Protein AF-X0TBN0-F1 (afdb_monomer_lite)

Foldseek 3Di:
DCVVVVVVCCVVQDDPDRPVLVVVLVVLVVVLVQLPDPPNPVVVVVCVVVVHDPVVVCVVSVVVSVVSNVVSVVSSVVVVVD

InterPro domains:
  IPR007294 Protein of unknown function DUF401 [PF04165] (1-77)
  IPR007294 Protein of unknown function DUF401 [PTHR39556] (1-78)

Organism: NCBI:txid412755

Radius of gyration: 15.87 Å; chains: 1; bounding box: 31×16×47 Å

Structure (mmCIF, N/CA/C/O backbone):
data_AF-X0TBN0-F1
#
_entry.id   AF-X0TBN0-F1
#
loop_
_atom_site.group_PDB
_atom_site.id
_atom_site.type_symbol
_atom_site.label_atom_id
_atom_site.label_alt_id
_atom_site.label_comp_id
_atom_site.label_asym_id
_atom_site.label_entity_id
_atom_site.label_seq_id
_atom_site.pdbx_PDB_ins_code
_atom_site.Cartn_x
_atom_site.Cartn_y
_atom_site.Cartn_z
_atom_site.occupancy
_atom_site.B_iso_or_equiv
_atom_site.auth_seq_id
_atom_site.auth_comp_id
_atom_site.auth_asym_id
_atom_site.auth_atom_id
_atom_site.pdbx_PDB_model_num
ATOM 1 N N . TYR A 1 1 ? 9.504 3.985 1.343 1.00 80.25 1 TYR A N 1
ATOM 2 C CA . TYR A 1 1 ? 9.981 2.991 0.360 1.00 80.25 1 TYR A CA 1
ATOM 3 C C . TYR A 1 1 ? 10.465 3.650 -0.923 1.00 80.25 1 TYR A C 1
ATOM 5 O O . TYR A 1 1 ? 11.613 3.417 -1.259 1.00 80.25 1 TYR A O 1
ATOM 13 N N . VAL A 1 2 ? 9.670 4.525 -1.567 1.00 84.38 2 VAL A N 1
ATOM 14 C CA . VAL A 1 2 ? 9.984 5.142 -2.874 1.00 84.38 2 VAL A CA 1
ATOM 15 C C . VAL A 1 2 ? 11.425 5.655 -2.980 1.00 84.38 2 VAL A C 1
ATOM 17 O O . VAL A 1 2 ? 12.156 5.241 -3.870 1.00 84.38 2 VAL A O 1
ATOM 20 N N . GLY A 1 3 ? 11.870 6.484 -2.029 1.00 82.94 3 GLY A N 1
ATOM 21 C CA . GLY A 1 3 ? 13.212 7.080 -2.069 1.00 82.94 3 GLY A CA 1
ATOM 22 C C . GLY A 1 3 ? 14.383 6.094 -1.961 1.00 82.94 3 GLY A C 1
ATOM 23 O O . GLY A 1 3 ? 15.491 6.445 -2.339 1.00 82.94 3 GLY A O 1
ATOM 24 N N . ILE A 1 4 ? 14.152 4.870 -1.476 1.00 84.44 4 ILE A N 1
ATOM 25 C CA . ILE A 1 4 ? 15.195 3.844 -1.308 1.00 84.44 4 ILE A CA 1
ATOM 26 C C . ILE A 1 4 ? 15.073 2.777 -2.405 1.00 84.44 4 ILE A C 1
ATOM 28 O O . ILE A 1 4 ? 16.073 2.343 -2.968 1.00 84.44 4 ILE A O 1
ATOM 32 N N . SER A 1 5 ? 13.847 2.365 -2.744 1.00 84.19 5 SER A N 1
ATOM 33 C CA . SER A 1 5 ? 13.603 1.283 -3.699 1.00 84.19 5 SER A CA 1
ATOM 34 C C . SER A 1 5 ? 13.743 1.723 -5.155 1.00 84.19 5 SER A C 1
ATOM 36 O O . SER A 1 5 ? 14.222 0.944 -5.968 1.00 84.19 5 SER A O 1
ATOM 38 N N . PHE A 1 6 ? 13.357 2.952 -5.511 1.00 82.38 6 PHE A N 1
ATOM 39 C CA . PHE A 1 6 ? 13.391 3.395 -6.910 1.00 82.38 6 PHE A CA 1
ATOM 40 C C . PHE A 1 6 ? 14.813 3.544 -7.454 1.00 82.38 6 PHE A C 1
ATOM 42 O O . PHE A 1 6 ? 15.058 3.005 -8.529 1.00 82.38 6 PHE A O 1
ATOM 49 N N . PRO A 1 7 ? 15.775 4.157 -6.731 1.00 83.12 7 PRO A N 1
ATOM 50 C CA . PRO A 1 7 ? 17.168 4.185 -7.176 1.00 83.12 7 PRO A CA 1
ATOM 51 C C . PRO A 1 7 ? 17.758 2.787 -7.392 1.00 83.12 7 PRO A C 1
ATOM 53 O O . PRO A 1 7 ? 18.526 2.582 -8.327 1.00 83.12 7 PRO A O 1
ATOM 56 N N . LEU A 1 8 ? 17.359 1.814 -6.564 1.00 83.06 8 LEU A N 1
ATOM 57 C CA . LEU A 1 8 ? 17.788 0.420 -6.683 1.00 83.06 8 LEU A CA 1
ATOM 58 C C . LEU A 1 8 ? 17.148 -0.299 -7.882 1.00 83.06 8 LEU A C 1
ATOM 60 O O . LEU A 1 8 ? 17.764 -1.181 -8.470 1.00 83.06 8 LEU A O 1
ATOM 64 N N . LEU A 1 9 ? 15.919 0.070 -8.243 1.00 81.62 9 LEU A N 1
ATOM 65 C CA . LEU A 1 9 ? 15.171 -0.524 -9.353 1.00 81.62 9 LEU A CA 1
ATOM 66 C C . LEU A 1 9 ? 15.489 0.122 -10.709 1.00 81.62 9 LEU A C 1
ATOM 68 O O . LEU A 1 9 ? 15.200 -0.487 -11.735 1.00 81.62 9 LEU A O 1
ATOM 72 N N . LEU A 1 10 ? 16.105 1.311 -10.746 1.00 79.56 10 LEU A N 1
ATOM 73 C CA . LEU A 1 10 ? 16.490 2.009 -11.985 1.00 79.56 10 LEU A CA 1
ATOM 74 C C . LEU A 1 10 ? 17.255 1.1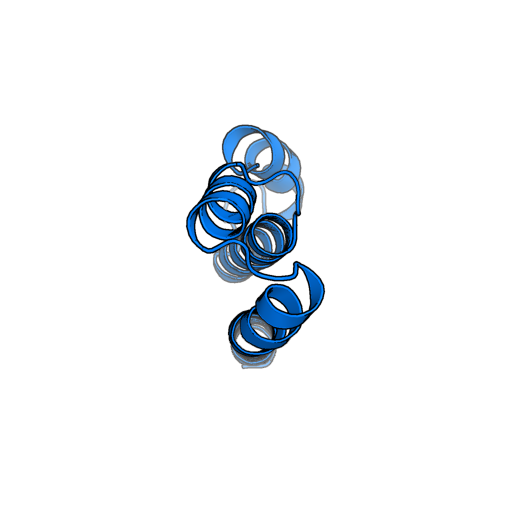32 -13.001 1.00 79.56 10 LEU A C 1
ATOM 76 O O . LEU A 1 10 ? 16.906 1.187 -14.180 1.00 79.56 10 LEU A O 1
ATOM 80 N N . PRO A 1 11 ? 18.238 0.293 -12.608 1.00 78.19 11 PRO A N 1
ATOM 81 C CA . PRO A 1 11 ? 18.932 -0.592 -13.547 1.00 78.19 11 PRO A CA 1
ATOM 82 C C . PRO A 1 11 ? 18.015 -1.652 -14.174 1.00 78.19 11 PRO A C 1
ATOM 84 O O . PRO A 1 11 ? 18.244 -2.075 -15.301 1.00 78.19 11 PRO A O 1
ATOM 87 N N . ILE A 1 12 ? 16.976 -2.077 -13.448 1.00 74.81 12 ILE A N 1
ATOM 88 C CA . ILE A 1 12 ? 16.014 -3.105 -13.874 1.00 74.81 12 ILE A CA 1
ATOM 89 C C . ILE A 1 12 ? 14.902 -2.491 -14.736 1.00 74.81 12 ILE A C 1
ATOM 91 O O . ILE A 1 12 ? 14.380 -3.143 -15.633 1.00 74.81 12 ILE A O 1
ATOM 95 N N . LEU A 1 13 ? 14.550 -1.230 -14.475 1.00 72.19 13 LEU A N 1
ATOM 96 C CA . LEU A 1 13 ? 13.488 -0.493 -15.165 1.00 72.19 13 LEU A CA 1
ATOM 97 C C . LEU A 1 13 ? 13.886 0.000 -16.565 1.00 72.19 13 LEU A C 1
ATOM 99 O O . LEU A 1 13 ? 13.010 0.386 -17.333 1.00 72.19 13 LEU A O 1
ATOM 103 N N . GLY A 1 14 ? 15.178 -0.035 -16.900 1.00 66.19 14 GLY A N 1
ATOM 104 C CA . GLY A 1 14 ? 15.718 0.382 -18.192 1.00 66.19 14 GLY A CA 1
ATOM 105 C C . GLY A 1 14 ? 16.604 1.616 -18.056 1.00 66.19 14 GLY A C 1
ATOM 106 O O . GLY A 1 14 ? 16.130 2.728 -17.818 1.00 66.19 14 GLY A O 1
ATOM 107 N N . SER A 1 15 ? 17.912 1.437 -18.242 1.00 57.19 15 SER A N 1
ATOM 108 C CA . SER A 1 15 ? 18.887 2.529 -18.257 1.00 57.19 15 SER A CA 1
ATOM 109 C C . SER A 1 15 ? 18.752 3.353 -19.548 1.00 57.19 15 SER A C 1
ATOM 111 O O . SER A 1 15 ? 19.444 3.092 -20.529 1.00 57.19 15 SER A O 1
ATOM 113 N N . GLY A 1 16 ? 17.830 4.321 -19.570 1.00 63.31 16 GLY A N 1
ATOM 114 C CA . GLY A 1 16 ? 17.692 5.322 -20.643 1.00 63.31 16 GLY A CA 1
ATOM 115 C C . GLY A 1 16 ? 16.271 5.499 -21.188 1.00 63.31 16 GLY A C 1
ATOM 116 O O . GLY A 1 16 ? 15.900 6.615 -21.527 1.00 63.31 16 GLY A O 1
ATOM 117 N N . ASN A 1 17 ? 15.462 4.436 -21.203 1.00 65.62 17 ASN A N 1
ATOM 118 C CA . ASN A 1 17 ? 14.026 4.482 -21.508 1.00 65.62 17 ASN A CA 1
ATOM 119 C C . ASN A 1 17 ? 13.289 3.666 -20.441 1.00 65.62 17 ASN A C 1
ATOM 121 O O . ASN A 1 17 ? 13.112 2.461 -20.627 1.00 65.62 17 ASN A O 1
ATOM 125 N N . PRO A 1 18 ? 12.952 4.275 -19.290 1.00 67.19 18 PRO A N 1
ATOM 126 C CA . PRO A 1 18 ? 12.282 3.558 -18.223 1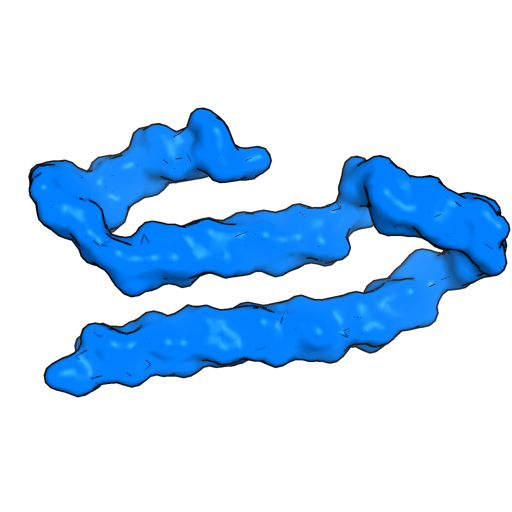.00 67.19 18 PRO A CA 1
ATOM 127 C C . PRO A 1 18 ? 10.915 3.088 -18.708 1.00 67.19 18 PRO A C 1
ATOM 129 O O . PRO A 1 18 ? 10.094 3.882 -19.169 1.00 67.19 18 PRO A O 1
ATOM 132 N N . ASP A 1 19 ? 10.679 1.789 -18.592 1.00 76.00 19 ASP A N 1
ATOM 133 C CA . ASP A 1 19 ? 9.422 1.184 -18.994 1.00 76.00 19 ASP A CA 1
ATOM 134 C C . ASP A 1 19 ? 8.337 1.600 -17.988 1.00 76.00 19 ASP A C 1
ATOM 136 O O . ASP A 1 19 ? 8.273 1.104 -16.856 1.00 76.00 19 ASP A O 1
ATOM 140 N N . MET A 1 20 ? 7.527 2.595 -18.370 1.00 77.81 20 MET A N 1
ATOM 141 C CA . MET A 1 20 ? 6.574 3.280 -17.484 1.00 77.81 20 MET A CA 1
ATOM 142 C C . MET A 1 20 ? 5.629 2.291 -16.782 1.00 77.81 20 MET A C 1
ATOM 144 O O . MET A 1 20 ? 5.213 2.518 -15.646 1.00 77.81 20 MET A O 1
ATOM 148 N N . VAL A 1 21 ? 5.338 1.161 -17.435 1.00 80.12 21 VAL A N 1
ATOM 149 C CA . VAL A 1 21 ? 4.502 0.072 -16.914 1.00 80.12 21 VAL A CA 1
ATOM 150 C C . VAL A 1 21 ? 5.163 -0.627 -15.736 1.00 80.12 21 VAL A C 1
ATOM 152 O O . VAL A 1 21 ? 4.524 -0.835 -14.704 1.00 80.12 21 VAL A O 1
ATOM 155 N N . LEU A 1 22 ? 6.453 -0.963 -15.853 1.00 78.62 22 LEU A N 1
ATOM 156 C CA . LEU A 1 22 ? 7.193 -1.578 -14.756 1.00 78.62 22 LEU A CA 1
ATOM 157 C C . LEU A 1 22 ? 7.382 -0.596 -13.599 1.00 78.62 22 LEU A C 1
ATOM 159 O O . LEU A 1 22 ? 7.295 -1.013 -12.446 1.00 78.62 22 LEU A O 1
ATOM 163 N N . VAL A 1 23 ? 7.579 0.696 -13.884 1.00 83.31 23 VAL A N 1
ATOM 164 C CA . VAL A 1 23 ? 7.654 1.736 -12.843 1.00 83.31 23 VAL A CA 1
ATOM 165 C C . VAL A 1 23 ? 6.338 1.795 -12.068 1.00 83.31 23 VAL A C 1
ATOM 167 O O . VAL A 1 23 ? 6.338 1.763 -10.836 1.00 83.31 23 VAL A O 1
ATOM 170 N N . MET A 1 24 ? 5.208 1.839 -12.780 1.00 85.00 24 MET A N 1
ATOM 171 C CA . MET A 1 24 ? 3.884 1.886 -12.164 1.00 85.00 24 MET A CA 1
ATOM 172 C C . MET A 1 24 ? 3.602 0.615 -11.352 1.00 85.00 24 MET A C 1
ATOM 174 O O . MET A 1 24 ? 3.123 0.696 -10.223 1.00 85.00 24 MET A O 1
ATOM 178 N N . PHE A 1 25 ? 3.958 -0.560 -11.872 1.00 84.38 25 PHE A N 1
ATOM 179 C CA . PHE A 1 25 ? 3.791 -1.828 -11.161 1.00 84.38 25 PHE A CA 1
ATOM 180 C C . PHE A 1 25 ? 4.673 -1.924 -9.905 1.00 84.38 25 PHE A C 1
ATOM 182 O O . PHE A 1 25 ? 4.208 -2.332 -8.837 1.00 84.38 25 PHE A O 1
ATOM 189 N N . ALA A 1 26 ? 5.935 -1.497 -9.991 1.00 86.00 26 ALA A N 1
ATOM 190 C CA . ALA A 1 26 ? 6.840 -1.430 -8.846 1.00 86.00 26 ALA A CA 1
ATOM 191 C C . ALA A 1 26 ? 6.336 -0.447 -7.774 1.00 86.00 26 ALA A C 1
ATOM 193 O O . ALA A 1 26 ? 6.433 -0.722 -6.578 1.00 86.00 26 ALA A O 1
ATOM 194 N N . TYR A 1 27 ? 5.738 0.672 -8.192 1.00 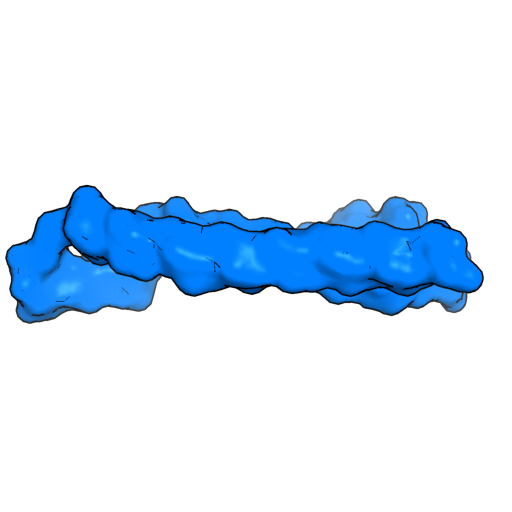86.94 27 TYR A N 1
ATOM 195 C CA . TYR A 1 27 ? 5.081 1.607 -7.282 1.00 86.94 27 TYR A CA 1
ATOM 196 C C . TYR A 1 27 ? 3.890 0.954 -6.572 1.00 86.94 27 TYR A C 1
ATOM 198 O O . TYR A 1 27 ? 3.833 0.928 -5.344 1.00 86.94 27 TYR A O 1
ATOM 206 N N . VAL A 1 28 ? 2.949 0.380 -7.328 1.00 88.69 28 VAL A N 1
ATOM 207 C CA . VAL A 1 28 ? 1.723 -0.185 -6.748 1.00 88.69 28 VAL A CA 1
ATOM 208 C C . VAL A 1 28 ? 2.028 -1.366 -5.826 1.00 88.69 28 VAL A C 1
ATOM 210 O O . VAL A 1 28 ? 1.458 -1.449 -4.740 1.00 88.69 28 VAL A O 1
ATOM 213 N N . SER A 1 29 ? 2.963 -2.242 -6.196 1.00 87.25 29 SER A N 1
ATOM 214 C CA . SER A 1 29 ? 3.364 -3.370 -5.343 1.00 87.25 29 SER A CA 1
ATOM 215 C C . SER A 1 29 ? 3.973 -2.912 -4.010 1.00 87.25 29 SER A C 1
ATOM 217 O O . SER A 1 29 ? 3.615 -3.439 -2.956 1.00 87.25 29 SER A O 1
ATOM 219 N N . GLY A 1 30 ? 4.820 -1.879 -4.021 1.00 87.00 30 GLY A N 1
ATOM 220 C CA . GLY A 1 30 ? 5.351 -1.283 -2.795 1.00 87.00 30 GLY A CA 1
ATOM 221 C C . GLY A 1 30 ? 4.288 -0.560 -1.958 1.00 87.00 30 GLY A C 1
ATOM 222 O O . GLY A 1 30 ? 4.307 -0.646 -0.730 1.00 87.00 30 GLY A O 1
ATOM 223 N N . PHE A 1 31 ? 3.326 0.105 -2.603 1.00 86.75 31 PHE A N 1
ATOM 224 C CA . PHE A 1 31 ? 2.209 0.768 -1.926 1.00 86.75 31 PHE A CA 1
ATOM 225 C C . PHE A 1 31 ? 1.284 -0.233 -1.217 1.00 86.75 31 PHE A C 1
ATOM 227 O O . PHE A 1 31 ? 0.943 -0.045 -0.050 1.00 86.75 31 PHE A O 1
ATOM 234 N N . VAL A 1 32 ? 0.956 -1.342 -1.886 1.00 88.44 32 VAL A N 1
ATOM 235 C CA . VAL A 1 32 ? 0.199 -2.463 -1.311 1.00 88.44 32 VAL A CA 1
ATOM 236 C C . VAL A 1 32 ? 0.911 -3.041 -0.084 1.00 88.44 32 VAL A C 1
ATOM 238 O O . VAL A 1 32 ? 0.279 -3.247 0.952 1.00 88.44 32 VAL A O 1
ATOM 241 N N . GLY A 1 33 ? 2.233 -3.230 -0.155 1.00 85.69 33 GLY A N 1
ATOM 242 C CA . GLY A 1 33 ? 3.027 -3.719 0.977 1.00 85.69 33 GLY A CA 1
ATOM 243 C C . GLY A 1 33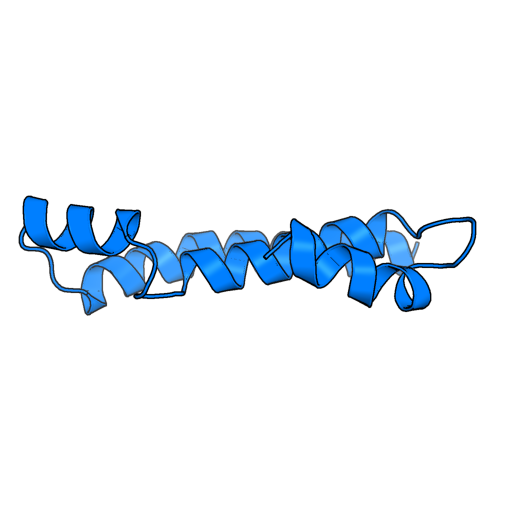 ? 3.034 -2.778 2.189 1.00 85.69 33 GLY A C 1
ATOM 244 O O . GLY A 1 33 ? 3.105 -3.237 3.325 1.00 85.69 33 GLY A O 1
ATOM 245 N N . ILE A 1 34 ? 2.920 -1.466 1.972 1.00 85.56 34 ILE A N 1
ATOM 246 C CA . ILE A 1 34 ? 2.862 -0.475 3.055 1.00 85.56 34 ILE A CA 1
ATOM 247 C C . ILE A 1 3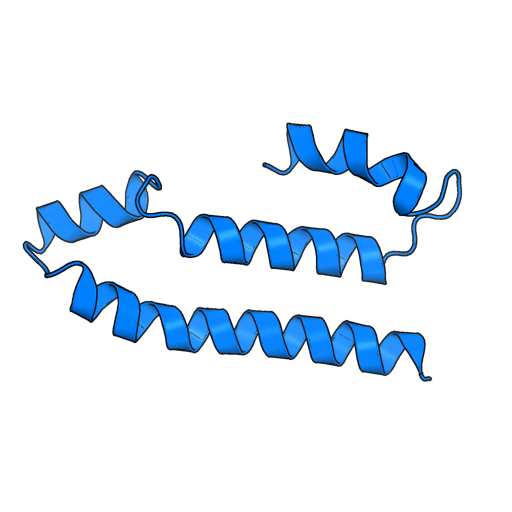4 ? 1.491 -0.432 3.717 1.00 85.56 34 ILE A C 1
ATOM 249 O O . ILE A 1 34 ? 1.422 -0.337 4.940 1.00 85.56 34 ILE A O 1
ATOM 253 N N . LEU A 1 35 ? 0.417 -0.533 2.933 1.00 83.56 35 LEU A N 1
ATOM 254 C CA . LEU A 1 35 ? -0.945 -0.604 3.466 1.00 83.56 35 LEU A CA 1
ATOM 255 C C . LEU A 1 35 ? -1.137 -1.844 4.349 1.00 83.56 35 LEU A C 1
ATOM 257 O O . LEU A 1 35 ? -1.752 -1.758 5.406 1.00 83.56 35 LEU A O 1
ATOM 261 N N . LEU A 1 36 ? -0.559 -2.977 3.943 1.00 82.56 36 LEU A N 1
ATOM 262 C CA . LEU A 1 36 ? -0.565 -4.234 4.697 1.00 82.56 36 LEU A CA 1
ATOM 263 C C . LEU A 1 36 ? 0.488 -4.292 5.812 1.00 82.56 36 LEU A C 1
ATOM 265 O O . LEU A 1 36 ? 0.656 -5.341 6.423 1.00 82.56 36 LEU A O 1
ATOM 269 N N . SER A 1 37 ? 1.244 -3.226 6.070 1.00 82.12 37 SER A N 1
ATOM 270 C CA . SER A 1 37 ? 2.234 -3.238 7.143 1.00 82.12 37 SER A CA 1
ATOM 271 C C . SER A 1 37 ? 1.601 -2.762 8.455 1.00 82.12 37 SER A C 1
ATOM 273 O O . SER A 1 37 ? 1.191 -1.602 8.547 1.00 82.12 37 SER A O 1
ATOM 275 N N . PRO A 1 38 ? 1.564 -3.588 9.521 1.00 68.81 38 PRO A N 1
ATOM 276 C CA . PRO A 1 38 ? 1.047 -3.171 10.827 1.00 68.81 38 PRO A CA 1
ATOM 277 C C . PRO A 1 38 ? 1.933 -2.107 11.498 1.00 68.81 38 PRO A C 1
ATOM 279 O O . PRO A 1 38 ? 1.506 -1.465 12.452 1.00 68.81 38 PRO A O 1
ATOM 282 N N . ALA A 1 39 ? 3.149 -1.889 10.983 1.00 75.62 39 ALA A N 1
ATOM 283 C CA . ALA A 1 39 ? 4.056 -0.841 11.438 1.00 75.62 39 ALA A CA 1
ATOM 284 C C . ALA A 1 39 ? 3.683 0.557 10.910 1.00 75.62 39 ALA A C 1
ATOM 286 O O . ALA A 1 39 ? 4.344 1.541 11.248 1.00 75.62 39 ALA A O 1
ATOM 287 N N . HIS A 1 40 ? 2.647 0.682 10.074 1.00 79.44 40 HIS A N 1
ATOM 288 C CA . HIS A 1 40 ? 2.192 1.989 9.631 1.00 79.44 40 HIS A CA 1
ATOM 289 C C . HIS A 1 40 ? 1.470 2.712 10.769 1.00 79.44 40 HIS A C 1
ATOM 291 O O . HIS A 1 40 ? 0.356 2.351 11.147 1.00 79.44 40 HIS A O 1
ATOM 297 N N . LEU A 1 41 ? 2.084 3.786 11.272 1.00 79.31 41 LEU A N 1
ATOM 298 C CA . LEU A 1 41 ? 1.587 4.533 12.434 1.00 79.31 41 LEU A CA 1
ATOM 299 C C . LEU A 1 41 ? 0.109 4.943 12.298 1.00 79.31 41 LEU A C 1
ATOM 301 O O . LEU A 1 41 ? -0.654 4.853 13.251 1.00 79.31 41 LEU A O 1
ATOM 305 N N . CYS A 1 42 ? -0.304 5.342 11.092 1.00 82.94 42 CYS A N 1
ATOM 306 C CA . CYS A 1 42 ? -1.682 5.704 10.763 1.00 82.94 42 CYS A CA 1
ATOM 307 C C . CYS A 1 42 ? -2.688 4.571 11.024 1.00 82.94 42 CYS A C 1
ATOM 309 O O . CYS A 1 42 ? -3.771 4.831 11.545 1.00 82.94 42 CYS A O 1
ATOM 311 N N . LEU A 1 43 ? -2.338 3.321 10.700 1.00 83.12 43 LEU A N 1
ATOM 312 C CA . LEU A 1 43 ? -3.213 2.172 10.932 1.00 83.12 43 LEU A CA 1
ATOM 313 C C . LEU A 1 43 ? -3.313 1.879 12.432 1.00 83.12 43 LEU A C 1
ATOM 315 O O . LEU A 1 43 ? -4.411 1.731 12.962 1.00 83.12 43 LEU A O 1
ATOM 319 N N . PHE A 1 44 ? -2.169 1.871 13.121 1.00 84.25 44 PHE A N 1
ATOM 320 C CA . PHE A 1 44 ? -2.104 1.609 14.557 1.00 84.25 44 PHE A CA 1
ATOM 321 C C . PHE A 1 44 ? -2.863 2.658 15.381 1.00 84.25 44 PHE A C 1
ATOM 323 O O . PHE A 1 44 ? -3.641 2.302 16.259 1.00 84.25 44 PHE A O 1
ATOM 330 N N . LEU A 1 45 ? -2.712 3.945 15.054 1.00 86.00 45 LEU A N 1
ATOM 331 C CA . LEU A 1 45 ? -3.409 5.026 15.753 1.00 86.00 45 LEU A CA 1
ATOM 332 C C . LEU A 1 45 ? -4.928 4.964 15.543 1.00 86.00 45 LEU A C 1
ATOM 334 O O . LEU A 1 45 ? -5.690 5.257 16.457 1.00 86.00 45 LEU A O 1
ATOM 338 N N . THR A 1 46 ? -5.377 4.553 14.355 1.00 85.31 46 THR A N 1
ATOM 339 C CA . THR A 1 46 ? -6.810 4.379 14.070 1.00 85.31 46 THR A CA 1
ATOM 340 C C . THR A 1 46 ? -7.391 3.219 14.880 1.00 85.31 46 THR A C 1
ATOM 342 O O . THR A 1 46 ? -8.478 3.340 15.440 1.00 85.31 46 THR A O 1
ATOM 345 N N . LEU A 1 47 ? -6.654 2.110 14.987 1.00 86.69 47 LEU A N 1
ATOM 346 C CA . LEU A 1 47 ? -7.043 0.965 15.814 1.00 86.69 47 LEU A CA 1
ATOM 347 C C . LEU A 1 47 ? -7.138 1.341 17.294 1.00 86.69 47 LEU A C 1
ATOM 349 O O . LEU A 1 47 ? -8.113 0.969 17.940 1.00 86.69 47 LEU A O 1
ATOM 353 N N . ASP A 1 48 ? -6.170 2.106 17.802 1.00 86.25 48 ASP A N 1
ATOM 354 C CA . ASP A 1 48 ? -6.148 2.565 19.193 1.00 86.25 48 ASP A CA 1
ATOM 355 C C . ASP A 1 48 ? -7.281 3.567 19.485 1.00 86.25 48 ASP A C 1
ATOM 357 O O . ASP A 1 48 ? -7.990 3.436 20.483 1.00 86.25 48 ASP A O 1
ATOM 361 N N . TYR A 1 49 ? -7.539 4.504 18.563 1.00 89.81 49 TYR A N 1
ATOM 362 C CA . TYR A 1 49 ? -8.617 5.491 18.690 1.00 89.81 49 TYR A CA 1
ATOM 363 C C . TYR A 1 49 ? -10.013 4.850 18.697 1.00 89.81 49 TYR A C 1
ATOM 365 O O . TYR A 1 49 ? -10.851 5.196 19.528 1.00 89.81 49 TYR A O 1
ATOM 373 N N . PHE A 1 50 ? -10.270 3.901 17.793 1.00 88.44 50 PHE A N 1
ATOM 374 C CA . PHE A 1 50 ? -11.568 3.223 17.693 1.00 88.44 50 PHE A CA 1
ATOM 375 C C . PHE A 1 50 ? -11.679 1.968 18.570 1.00 88.44 50 PHE A C 1
ATOM 377 O O . PHE A 1 50 ? -12.741 1.348 18.594 1.00 88.44 50 PHE A O 1
ATOM 384 N N . LYS A 1 51 ? -10.605 1.582 19.277 1.00 86.06 51 LYS A N 1
ATOM 385 C CA . LYS A 1 51 ? -10.476 0.299 19.992 1.00 86.06 51 LYS A CA 1
ATOM 386 C C . LYS A 1 51 ? -10.934 -0.897 19.150 1.00 86.06 51 LYS A C 1
ATOM 388 O O . LYS A 1 51 ? -11.641 -1.779 19.632 1.00 86.06 51 LYS A O 1
ATOM 393 N N . ALA A 1 52 ? -10.559 -0.888 17.876 1.00 85.19 52 ALA A N 1
ATOM 394 C CA . ALA A 1 52 ? -10.958 -1.903 16.914 1.00 85.19 52 ALA A CA 1
ATOM 395 C C . ALA A 1 52 ? -9.941 -3.051 16.865 1.00 85.19 52 ALA A C 1
ATOM 397 O O . ALA A 1 52 ? -8.736 -2.845 17.015 1.00 85.19 52 ALA A O 1
ATOM 398 N N . ASP A 1 53 ? -10.424 -4.263 16.597 1.00 86.12 53 ASP A N 1
ATOM 399 C CA . ASP A 1 53 ? -9.567 -5.429 16.423 1.00 86.12 53 ASP A CA 1
ATOM 400 C C . ASP A 1 53 ? -8.799 -5.376 15.095 1.00 86.12 53 ASP A C 1
ATOM 402 O O . ASP A 1 53 ? -9.367 -5.215 14.009 1.00 86.12 53 ASP A O 1
ATOM 406 N N . LEU A 1 54 ? -7.487 -5.620 15.175 1.00 82.19 54 LEU A N 1
ATOM 407 C CA . LEU A 1 54 ? -6.578 -5.708 14.025 1.00 82.19 54 LEU A CA 1
ATOM 408 C C . LEU A 1 54 ? -7.104 -6.646 12.932 1.00 82.19 54 LEU A C 1
ATOM 410 O O . LEU A 1 54 ? -6.981 -6.350 11.745 1.00 82.19 54 LEU A O 1
ATOM 414 N N . ARG A 1 55 ? -7.700 -7.778 13.326 1.00 85.06 55 ARG A N 1
ATOM 415 C CA . ARG A 1 55 ? -8.221 -8.783 12.391 1.00 85.06 55 ARG A CA 1
ATOM 416 C C . ARG A 1 55 ? -9.367 -8.254 11.543 1.00 85.06 55 ARG A C 1
ATOM 418 O O . ARG A 1 55 ? -9.423 -8.571 10.357 1.00 85.06 55 ARG A O 1
ATOM 425 N N . ASP A 1 56 ? -10.270 -7.476 12.124 1.00 85.75 56 ASP A N 1
ATOM 426 C CA . ASP A 1 56 ? -11.450 -7.004 11.406 1.00 85.75 56 ASP A CA 1
ATOM 427 C C . ASP A 1 56 ? -11.101 -5.845 10.479 1.00 85.75 56 ASP A C 1
ATOM 429 O O . ASP A 1 56 ? -11.529 -5.836 9.325 1.00 85.75 56 ASP A O 1
ATOM 433 N N . VAL A 1 57 ? -10.197 -4.959 10.903 1.00 86.56 57 VAL A N 1
ATOM 434 C CA . VAL A 1 57 ? -9.637 -3.936 10.012 1.00 86.56 57 VAL A CA 1
ATOM 435 C C . VAL A 1 57 ? -8.858 -4.573 8.860 1.00 86.56 57 VAL A C 1
ATOM 437 O O . VAL A 1 57 ? -9.035 -4.161 7.717 1.00 86.56 57 VAL A O 1
ATOM 440 N N . TYR A 1 58 ? -8.070 -5.627 9.103 1.00 86.75 58 TYR A N 1
ATOM 441 C CA . TYR A 1 58 ? -7.385 -6.347 8.022 1.00 86.75 58 TYR A CA 1
ATOM 442 C C . TYR A 1 58 ? -8.344 -7.024 7.045 1.00 86.75 58 TYR A C 1
ATOM 444 O O . TYR A 1 58 ? -8.091 -6.989 5.845 1.00 86.75 58 TYR A O 1
ATOM 452 N N . LYS A 1 59 ? -9.450 -7.614 7.514 1.00 86.94 59 LYS A N 1
ATOM 453 C CA . LYS A 1 59 ? -10.477 -8.178 6.618 1.00 86.94 59 LYS A CA 1
ATOM 454 C C . LYS A 1 59 ? -11.111 -7.110 5.735 1.00 86.94 59 LYS A C 1
ATOM 456 O O . LYS A 1 59 ? -11.406 -7.380 4.577 1.00 86.94 59 LYS A O 1
ATOM 461 N N . ILE A 1 60 ? -11.319 -5.909 6.269 1.00 87.31 60 ILE A N 1
ATOM 462 C CA . ILE A 1 60 ? -11.848 -4.789 5.488 1.00 87.31 60 ILE A CA 1
ATOM 463 C C . ILE A 1 60 ? -10.787 -4.292 4.503 1.00 87.31 60 ILE A C 1
ATOM 465 O O . ILE A 1 60 ? -11.118 -4.003 3.361 1.00 87.31 60 ILE A O 1
ATOM 469 N N . LEU A 1 61 ? -9.519 -4.234 4.917 1.00 86.44 61 LEU A N 1
ATOM 470 C CA . LEU A 1 61 ? -8.413 -3.694 4.127 1.00 86.44 61 LEU A CA 1
ATOM 471 C C . LEU A 1 61 ? -7.932 -4.644 3.020 1.00 86.44 61 LEU A C 1
ATOM 473 O O . LEU A 1 61 ? -7.516 -4.182 1.960 1.00 86.44 61 LEU A O 1
ATOM 477 N N . ILE A 1 62 ? -8.018 -5.963 3.221 1.00 87.94 62 ILE A N 1
ATOM 478 C CA . ILE A 1 62 ? -7.571 -6.956 2.233 1.00 87.94 62 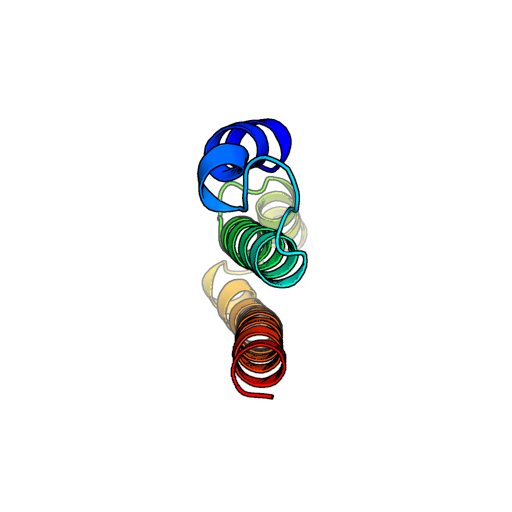ILE A CA 1
ATOM 479 C C . ILE A 1 62 ? -8.351 -6.828 0.920 1.00 87.94 62 ILE A C 1
ATOM 481 O O . ILE A 1 62 ? -7.786 -7.039 -0.147 1.00 87.94 62 ILE A O 1
ATOM 485 N N . TRP A 1 63 ? -9.629 -6.443 0.987 1.00 87.81 63 TRP A N 1
ATOM 486 C CA . TRP A 1 63 ? -10.511 -6.321 -0.173 1.00 87.81 63 TRP A CA 1
ATOM 487 C C . TRP A 1 63 ? -10.072 -5.198 -1.132 1.00 87.81 63 TRP A C 1
ATOM 489 O O . TRP A 1 63 ? -9.745 -5.500 -2.280 1.00 87.81 63 TRP A O 1
ATOM 499 N N . PRO A 1 64 ? -9.963 -3.922 -0.704 1.00 88.62 64 PRO A N 1
ATOM 500 C CA . PRO A 1 64 ? -9.454 -2.850 -1.554 1.00 88.62 64 PRO A CA 1
ATOM 501 C C . PRO A 1 64 ? -7.993 -3.070 -1.960 1.00 88.62 64 PRO A C 1
ATOM 503 O O . PRO A 1 64 ? -7.632 -2.774 -3.096 1.00 88.62 64 PRO A O 1
ATOM 506 N N . VAL A 1 65 ? -7.158 -3.641 -1.085 1.00 89.81 65 VAL A N 1
ATOM 507 C CA . VAL A 1 65 ? -5.765 -3.958 -1.431 1.00 89.81 65 VAL A CA 1
ATOM 508 C C . VAL A 1 65 ? -5.687 -4.998 -2.553 1.00 89.81 65 VAL A C 1
ATOM 510 O O . VAL A 1 65 ? -4.927 -4.813 -3.505 1.00 89.81 65 VAL A O 1
ATOM 513 N N . ALA A 1 66 ? -6.499 -6.055 -2.488 1.00 89.94 66 ALA A N 1
ATOM 514 C CA . ALA A 1 66 ? -6.578 -7.061 -3.540 1.00 89.94 66 ALA A CA 1
ATOM 515 C C . ALA A 1 66 ? -7.067 -6.453 -4.861 1.00 89.94 66 ALA A C 1
ATOM 517 O O . ALA A 1 66 ? -6.478 -6.728 -5.903 1.00 89.94 66 ALA A O 1
ATOM 518 N N . VAL A 1 67 ? -8.080 -5.579 -4.829 1.00 91.19 67 VAL A N 1
ATOM 519 C CA . VAL A 1 67 ? -8.580 -4.885 -6.029 1.00 91.19 67 VAL A CA 1
ATOM 520 C C . VAL A 1 67 ? -7.481 -4.047 -6.686 1.00 91.19 67 VAL A C 1
ATOM 522 O O . VAL A 1 67 ? -7.285 -4.143 -7.895 1.00 91.19 67 VAL A O 1
ATOM 525 N N . ILE A 1 68 ? -6.723 -3.271 -5.905 1.00 89.94 68 ILE A N 1
ATOM 526 C CA . ILE A 1 68 ? -5.620 -2.445 -6.420 1.00 89.94 68 ILE A CA 1
ATOM 527 C C . ILE A 1 68 ? -4.519 -3.322 -7.030 1.00 89.94 68 ILE A C 1
ATOM 529 O O . ILE A 1 68 ? -4.013 -3.021 -8.112 1.00 89.94 68 ILE A O 1
ATOM 533 N N . PHE A 1 69 ? -4.160 -4.419 -6.360 1.00 88.31 69 PHE A N 1
ATOM 534 C CA . PHE A 1 69 ? -3.122 -5.326 -6.841 1.00 88.31 69 PHE A CA 1
ATOM 535 C C . PHE A 1 69 ? -3.535 -6.035 -8.138 1.00 88.31 69 PHE A C 1
ATOM 537 O O . PHE A 1 69 ? -2.757 -6.082 -9.090 1.00 88.31 69 PHE A O 1
ATOM 544 N N . VAL A 1 70 ? -4.778 -6.523 -8.212 1.00 90.75 70 VAL A N 1
ATOM 545 C CA . VAL A 1 70 ? -5.338 -7.143 -9.422 1.00 90.75 70 VAL A CA 1
ATOM 546 C C . VAL A 1 70 ? -5.423 -6.130 -10.560 1.00 90.75 70 VAL A C 1
ATOM 548 O O . VAL A 1 70 ? -5.035 -6.454 -11.677 1.00 90.75 70 VAL A O 1
ATOM 551 N N . ALA A 1 71 ? -5.855 -4.895 -10.296 1.00 88.44 71 ALA A N 1
ATOM 552 C CA . ALA A 1 71 ? -5.896 -3.843 -11.309 1.00 88.44 71 ALA A CA 1
ATOM 553 C C . ALA A 1 71 ? -4.499 -3.546 -11.878 1.00 88.44 71 ALA A C 1
ATOM 555 O O . ALA A 1 71 ? -4.329 -3.493 -13.093 1.00 88.44 71 ALA A O 1
ATOM 556 N N . ALA A 1 72 ? -3.479 -3.422 -11.024 1.00 85.75 72 ALA A N 1
ATOM 557 C CA . ALA A 1 72 ? -2.103 -3.226 -11.479 1.00 85.75 72 ALA A CA 1
ATOM 558 C C . ALA A 1 72 ? -1.562 -4.428 -12.266 1.00 85.75 72 ALA A C 1
ATOM 560 O O . ALA A 1 72 ? -0.860 -4.244 -13.260 1.00 85.75 72 ALA A O 1
ATOM 561 N N . PHE A 1 73 ? -1.915 -5.650 -11.862 1.00 86.06 73 PHE A N 1
ATOM 562 C CA . PHE A 1 73 ? -1.552 -6.862 -12.593 1.00 86.06 73 PHE A CA 1
ATOM 563 C C . PHE A 1 73 ? -2.219 -6.921 -13.974 1.00 86.06 73 PHE A C 1
ATOM 565 O O . PHE A 1 73 ? -1.559 -7.241 -14.959 1.00 86.06 73 PHE A O 1
ATOM 572 N N . LEU A 1 74 ? -3.500 -6.551 -14.069 1.00 87.31 74 LEU A N 1
ATOM 573 C CA . LEU A 1 74 ? -4.229 -6.467 -15.336 1.00 87.31 74 LEU A CA 1
ATOM 574 C C . LEU A 1 74 ? -3.640 -5.409 -16.267 1.00 87.31 74 LEU A C 1
ATOM 576 O O . LEU A 1 74 ? -3.488 -5.685 -17.450 1.00 87.31 74 LEU A O 1
ATOM 580 N N . VAL A 1 75 ? -3.268 -4.233 -15.752 1.00 84.81 75 VAL A N 1
ATOM 581 C CA . VAL A 1 75 ? -2.600 -3.192 -16.551 1.00 84.81 75 VAL A CA 1
ATOM 582 C C . VAL A 1 75 ? -1.270 -3.702 -17.098 1.00 84.81 75 VAL A C 1
ATOM 584 O O . VAL A 1 75 ? -0.995 -3.519 -18.280 1.00 84.81 75 VAL A O 1
ATOM 587 N N . LEU A 1 76 ? -0.470 -4.385 -16.273 1.00 82.75 76 LEU A N 1
ATOM 588 C CA . LEU A 1 76 ? 0.792 -4.972 -16.722 1.00 82.75 76 LEU A CA 1
ATOM 589 C C . LEU A 1 76 ? 0.562 -6.030 -17.805 1.00 82.75 76 LEU A C 1
ATOM 591 O O . LEU A 1 76 ? 1.281 -6.044 -18.797 1.00 82.75 76 LEU A O 1
ATOM 595 N N . LEU A 1 77 ? -0.437 -6.896 -17.633 1.00 82.31 77 LEU A N 1
ATOM 596 C CA . LEU A 1 77 ? -0.771 -7.938 -18.600 1.00 82.31 77 LEU A CA 1
ATOM 597 C C . LEU A 1 77 ? -1.274 -7.330 -19.915 1.00 82.31 77 LEU A C 1
ATOM 599 O O . LEU A 1 77 ? -0.812 -7.723 -20.979 1.00 82.31 77 LEU A O 1
ATOM 603 N N . PHE A 1 78 ? -2.166 -6.342 -19.845 1.00 82.06 78 PHE A N 1
ATOM 604 C CA . PHE A 1 78 ? -2.766 -5.707 -21.014 1.00 82.06 78 PHE A CA 1
ATOM 605 C C . PHE A 1 78 ? -1.741 -4.907 -21.822 1.00 82.06 78 PHE A C 1
ATOM 607 O O . PHE A 1 78 ? -1.651 -5.100 -23.027 1.00 82.06 78 PHE A O 1
ATOM 614 N N . LEU A 1 79 ? -0.923 -4.066 -21.177 1.00 74.44 79 LEU A N 1
ATOM 615 C CA . LEU A 1 79 ? 0.069 -3.240 -21.881 1.00 74.44 79 LEU A CA 1
ATOM 616 C C . LEU A 1 79 ? 1.294 -4.018 -22.381 1.00 74.44 79 LEU A C 1
ATOM 618 O O . LEU A 1 79 ? 2.076 -3.468 -23.147 1.00 74.44 79 LEU A O 1
ATOM 622 N N . ARG A 1 80 ? 1.506 -5.251 -21.903 1.00 68.12 80 ARG A N 1
ATOM 623 C CA . ARG A 1 80 ? 2.652 -6.088 -22.287 1.00 68.12 80 ARG A CA 1
ATOM 624 C C . ARG A 1 80 ? 2.297 -7.183 -23.299 1.00 68.12 80 ARG A C 1
ATOM 626 O O . ARG A 1 80 ? 3.209 -7.741 -23.900 1.00 68.12 80 ARG A O 1
ATOM 633 N N . ILE A 1 81 ? 1.013 -7.530 -23.440 1.00 63.41 81 ILE A N 1
ATOM 634 C CA . ILE A 1 81 ? 0.510 -8.507 -24.427 1.00 63.41 81 ILE A CA 1
ATOM 635 C C . ILE A 1 81 ? -0.037 -7.834 -25.694 1.00 63.41 81 ILE A C 1
ATOM 637 O O . ILE A 1 81 ? 0.019 -8.461 -26.752 1.00 63.41 81 ILE A O 1
ATOM 641 N N . ILE A 1 82 ? -0.569 -6.608 -25.598 1.00 52.97 82 ILE A N 1
ATOM 642 C CA . ILE A 1 82 ? -0.941 -5.776 -26.759 1.00 52.97 82 ILE A CA 1
ATOM 643 C C . ILE A 1 82 ? 0.300 -5.081 -27.330 1.00 52.97 82 ILE A C 1
ATOM 645 O O . ILE A 1 82 ? 0.342 -4.915 -28.569 1.00 52.97 82 ILE A O 1
#

Secondary structure (DSSP, 8-state):
-HHHHHHHHHHHH-SSS--HHHHHHHHHHHHHHHHT-TT-HHHHHHHHHHT--HHHHHHHHHHHHHHHHHHHHHHHHHHHH-

Sequence (82 aa):
YVGISFPLLLPILGSGNPDMVLVMFAYVSGFVGILLSPAHLCLFLTLDYFKADLRDVYKILIWPVAVIFVAAFLVLLFLRII

pLDDT: mean 82.07, std 7.69, range [52.97, 91.19]